Protein AF-S7STM6-F1 (afdb_monomer)

Structure (mmCIF, N/CA/C/O backbone):
data_AF-S7STM6-F1
#
_entry.id   AF-S7STM6-F1
#
loop_
_atom_site.group_PDB
_atom_site.id
_atom_site.type_symbol
_atom_site.label_atom_id
_atom_site.label_alt_id
_atom_site.label_comp_id
_atom_site.label_asym_id
_atom_site.label_entity_id
_atom_site.label_seq_id
_atom_site.pdbx_PDB_ins_code
_atom_site.Cartn_x
_atom_site.Cartn_y
_atom_site.Cartn_z
_atom_site.occupancy
_atom_site.B_iso_or_equiv
_atom_site.auth_seq_id
_atom_site.auth_comp_id
_atom_site.auth_asym_id
_atom_site.auth_atom_id
_atom_site.pdbx_PDB_model_num
ATOM 1 N N . MET A 1 1 ? 16.696 -4.268 -26.667 1.00 38.09 1 MET A N 1
ATOM 2 C CA . MET A 1 1 ? 16.732 -5.331 -25.644 1.00 38.09 1 MET A CA 1
ATOM 3 C C . MET A 1 1 ? 15.575 -5.103 -24.685 1.00 38.09 1 MET A C 1
ATOM 5 O O . MET A 1 1 ? 15.611 -4.169 -23.889 1.00 38.09 1 MET A O 1
ATOM 9 N N . SER A 1 2 ? 14.486 -5.842 -24.901 1.00 37.12 2 SER A N 1
ATOM 10 C CA . SER A 1 2 ? 13.306 -5.841 -24.039 1.00 37.12 2 SER A CA 1
ATOM 11 C C . SER A 1 2 ? 13.604 -6.778 -22.879 1.00 37.12 2 SER A C 1
ATOM 13 O O . SER A 1 2 ? 13.981 -7.920 -23.116 1.00 37.12 2 SER A O 1
ATOM 15 N N . TYR A 1 3 ? 13.439 -6.312 -21.646 1.00 46.94 3 TYR A N 1
ATOM 16 C CA . TYR A 1 3 ? 13.569 -7.145 -20.449 1.00 46.94 3 TYR A CA 1
ATOM 17 C C . TYR A 1 3 ? 12.530 -8.292 -20.406 1.00 46.94 3 TYR A C 1
ATOM 19 O O . TYR A 1 3 ? 12.574 -9.128 -19.518 1.00 46.94 3 TYR A O 1
ATOM 27 N N . ALA A 1 4 ? 11.624 -8.376 -21.382 1.00 48.84 4 ALA A N 1
ATOM 28 C CA . ALA A 1 4 ? 10.450 -9.235 -21.359 1.00 48.84 4 ALA A CA 1
ATOM 29 C C . ALA A 1 4 ? 10.663 -10.740 -21.624 1.00 48.84 4 ALA A C 1
ATOM 31 O O . ALA A 1 4 ? 9.677 -11.459 -21.518 1.00 48.84 4 ALA A O 1
ATOM 32 N N . SER A 1 5 ? 11.849 -11.246 -21.997 1.00 55.19 5 SER A N 1
ATOM 33 C CA . SER A 1 5 ? 11.890 -12.608 -22.569 1.00 55.19 5 SER A CA 1
ATOM 34 C C . SER A 1 5 ? 12.255 -13.769 -21.649 1.00 55.19 5 SER A C 1
ATOM 36 O O . SER A 1 5 ? 11.855 -14.856 -22.014 1.00 55.19 5 SER A O 1
ATOM 38 N N . ASP A 1 6 ? 12.917 -13.608 -20.494 1.00 45.12 6 ASP A N 1
ATOM 39 C CA . ASP A 1 6 ? 13.138 -14.776 -19.599 1.00 45.12 6 ASP A CA 1
ATOM 40 C C . ASP A 1 6 ? 13.396 -14.435 -18.116 1.00 45.12 6 ASP A C 1
ATOM 42 O O . ASP A 1 6 ? 12.937 -15.158 -17.240 1.00 45.12 6 ASP A O 1
ATOM 46 N N . GLY A 1 7 ? 14.073 -13.320 -17.798 1.00 46.56 7 GLY A N 1
ATOM 47 C CA . GLY A 1 7 ? 14.392 -12.949 -16.403 1.00 46.56 7 GLY A CA 1
ATOM 48 C C . GLY A 1 7 ? 13.439 -11.942 -15.740 1.00 46.56 7 GLY A C 1
ATOM 49 O O . GLY A 1 7 ? 13.243 -11.983 -14.530 1.00 46.56 7 GLY A O 1
ATOM 50 N N . ALA A 1 8 ? 12.816 -11.032 -16.503 1.00 52.34 8 ALA A N 1
ATOM 51 C CA . ALA A 1 8 ? 11.931 -10.013 -15.922 1.00 52.34 8 ALA A CA 1
ATOM 52 C C . ALA A 1 8 ? 10.462 -10.443 -15.817 1.00 52.34 8 ALA A C 1
ATOM 54 O O . ALA A 1 8 ? 9.683 -9.755 -15.162 1.00 52.34 8 ALA A O 1
ATOM 55 N N . SER A 1 9 ? 10.075 -11.566 -16.430 1.00 56.53 9 SER A N 1
ATOM 56 C CA . SER A 1 9 ? 8.733 -12.137 -16.259 1.00 56.53 9 SER A CA 1
ATOM 57 C C . SER A 1 9 ? 8.536 -12.672 -14.838 1.00 56.53 9 SER A C 1
ATOM 59 O O . SER A 1 9 ? 7.475 -12.462 -14.258 1.00 56.53 9 SER A O 1
ATOM 61 N N . GLN A 1 10 ? 9.569 -13.279 -14.240 1.00 61.66 10 GLN A N 1
ATOM 62 C CA . GLN A 1 10 ? 9.529 -13.757 -12.854 1.00 61.66 10 GLN A CA 1
ATOM 63 C C . GLN A 1 10 ? 9.455 -12.592 -11.862 1.00 61.66 10 G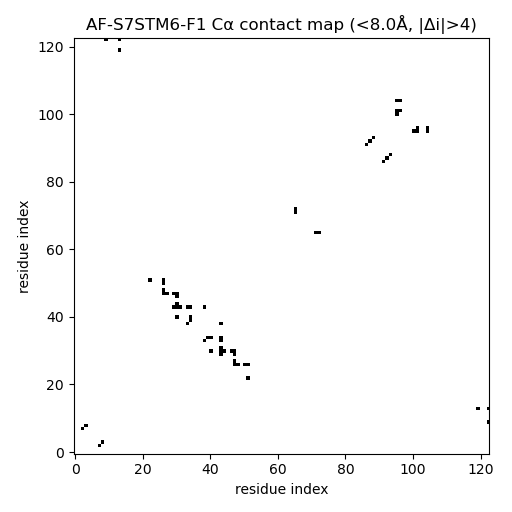LN A C 1
ATOM 65 O O . GLN A 1 10 ? 8.525 -12.537 -11.064 1.00 61.66 10 GLN A O 1
ATOM 70 N N . ILE A 1 11 ? 10.347 -11.601 -11.992 1.00 68.31 11 ILE A N 1
ATOM 71 C CA . ILE A 1 11 ? 10.350 -10.406 -11.129 1.00 68.31 11 ILE A CA 1
ATOM 72 C C . ILE A 1 11 ? 9.045 -9.609 -11.288 1.00 68.31 11 ILE A C 1
ATOM 74 O O . ILE A 1 11 ? 8.466 -9.165 -10.302 1.00 68.31 11 ILE A O 1
ATOM 78 N N . GLY A 1 12 ? 8.544 -9.449 -12.517 1.00 72.06 12 GLY A N 1
ATOM 79 C CA . GLY A 1 12 ? 7.289 -8.745 -12.782 1.00 72.06 12 GLY A CA 1
ATOM 80 C C . GLY A 1 12 ? 6.071 -9.446 -12.178 1.00 72.06 12 GLY A C 1
ATOM 81 O O . GLY A 1 12 ? 5.237 -8.787 -11.562 1.00 72.06 12 GLY A O 1
ATOM 82 N N . ASN A 1 13 ? 5.989 -10.774 -12.300 1.00 76.50 13 ASN A N 1
ATOM 83 C CA . ASN A 1 13 ? 4.907 -11.560 -11.705 1.00 76.50 13 ASN A CA 1
ATOM 84 C C . ASN A 1 13 ? 4.967 -11.546 -10.173 1.00 76.50 13 ASN A C 1
ATOM 86 O O . ASN A 1 13 ? 3.927 -11.404 -9.534 1.00 76.50 13 ASN A O 1
ATOM 90 N N . LEU A 1 14 ? 6.166 -11.646 -9.592 1.00 76.94 14 LEU A N 1
ATOM 91 C CA . LEU A 1 14 ? 6.393 -11.558 -8.149 1.00 76.94 14 LEU A CA 1
ATOM 92 C C . LEU A 1 14 ? 5.941 -10.195 -7.619 1.00 76.94 14 LEU A C 1
ATOM 94 O O . LEU A 1 14 ? 5.142 -10.139 -6.691 1.00 76.94 14 LEU A O 1
ATOM 98 N N . ILE A 1 15 ? 6.370 -9.100 -8.256 1.00 76.31 15 ILE A N 1
ATOM 99 C CA . ILE A 1 15 ? 5.971 -7.739 -7.873 1.00 76.31 15 ILE A CA 1
ATOM 100 C C . ILE A 1 15 ? 4.458 -7.547 -8.028 1.00 76.31 15 ILE A C 1
ATOM 102 O O . ILE A 1 15 ? 3.822 -6.989 -7.139 1.00 76.31 15 ILE A O 1
ATOM 106 N N . ALA A 1 16 ? 3.855 -8.024 -9.119 1.00 80.06 16 ALA A N 1
ATOM 107 C CA . ALA A 1 16 ? 2.411 -7.921 -9.321 1.00 80.06 16 ALA A CA 1
ATOM 108 C C . ALA A 1 16 ? 1.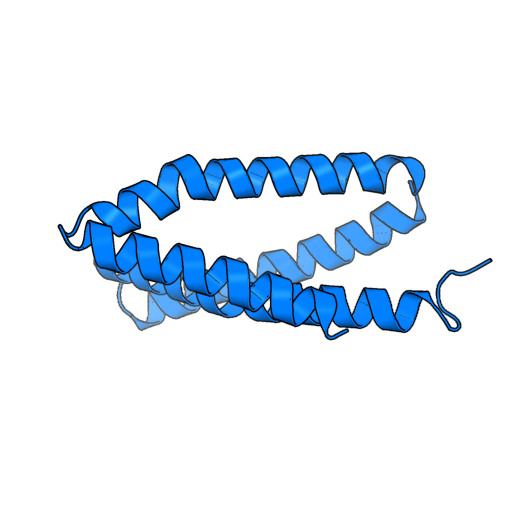620 -8.695 -8.253 1.00 80.06 16 ALA A C 1
ATOM 110 O O . ALA A 1 16 ? 0.614 -8.193 -7.751 1.00 80.06 16 ALA A O 1
ATOM 111 N N . LEU A 1 17 ? 2.083 -9.892 -7.878 1.00 81.06 17 LEU A N 1
ATOM 112 C CA . LEU A 1 17 ? 1.469 -10.705 -6.830 1.00 81.06 17 LEU A CA 1
ATOM 113 C C . LEU A 1 17 ? 1.646 -10.054 -5.454 1.00 81.06 17 LEU A C 1
ATOM 115 O O . LEU A 1 17 ? 0.676 -9.949 -4.711 1.00 81.06 17 LEU A O 1
ATOM 119 N N . ALA A 1 18 ? 2.846 -9.557 -5.149 1.00 79.88 18 ALA A N 1
ATOM 120 C CA . ALA A 1 18 ? 3.155 -8.816 -3.931 1.00 79.88 18 ALA A CA 1
ATOM 121 C C . ALA A 1 18 ? 2.248 -7.587 -3.759 1.00 79.88 18 ALA A C 1
ATOM 123 O O . ALA A 1 18 ? 1.624 -7.437 -2.710 1.00 79.88 18 ALA A O 1
ATOM 124 N N . ILE A 1 19 ? 2.116 -6.759 -4.804 1.00 80.81 19 ILE A N 1
ATOM 125 C CA . ILE A 1 19 ? 1.229 -5.585 -4.812 1.00 80.81 19 ILE A CA 1
ATOM 126 C C . ILE A 1 19 ? -0.235 -6.023 -4.655 1.00 80.81 19 ILE A C 1
ATOM 128 O O . ILE A 1 19 ? -0.954 -5.513 -3.803 1.00 80.81 19 ILE A O 1
ATOM 132 N N . GLY A 1 20 ? -0.685 -7.027 -5.411 1.00 81.75 20 GLY A N 1
ATOM 133 C CA . GLY A 1 20 ? -2.054 -7.535 -5.285 1.00 81.75 20 GLY A CA 1
ATOM 134 C C . GLY A 1 20 ? -2.379 -8.044 -3.875 1.00 81.75 20 GLY A C 1
ATOM 135 O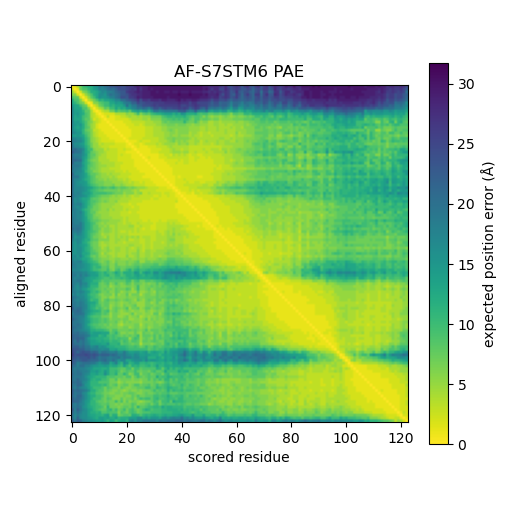 O . GLY A 1 20 ? -3.481 -7.822 -3.372 1.00 81.75 20 GLY A O 1
ATOM 136 N N . LEU A 1 21 ? -1.412 -8.689 -3.217 1.00 82.00 21 LEU A N 1
ATOM 137 C CA . LEU A 1 21 ? -1.568 -9.219 -1.868 1.00 82.00 21 LEU A CA 1
ATOM 138 C C . LEU A 1 21 ? -1.685 -8.113 -0.809 1.00 82.00 21 LEU A C 1
ATOM 140 O O . LEU A 1 21 ? -2.457 -8.293 0.125 1.00 82.00 21 LEU A O 1
ATOM 144 N N . GLN A 1 22 ? -0.963 -6.991 -0.937 1.00 82.69 22 GLN A N 1
ATOM 145 C CA . GLN A 1 22 ? -1.066 -5.856 0.002 1.00 82.69 22 GLN A CA 1
ATOM 146 C C . GLN A 1 22 ? -2.315 -4.987 -0.233 1.00 82.69 22 GLN A C 1
ATOM 148 O O . GLN A 1 22 ? -2.884 -4.472 0.731 1.00 82.69 22 GLN A O 1
ATOM 153 N N . ASN A 1 23 ? -2.798 -4.888 -1.478 1.00 84.62 23 ASN A N 1
ATOM 154 C CA . ASN A 1 23 ? -3.938 -4.027 -1.810 1.00 84.62 23 ASN A CA 1
ATOM 155 C C . ASN A 1 23 ? -5.253 -4.566 -1.222 1.00 84.62 23 ASN A C 1
ATOM 157 O O . ASN A 1 23 ? -6.170 -3.800 -0.930 1.00 84.62 23 ASN A O 1
ATOM 161 N N . ALA A 1 24 ? -5.364 -5.884 -1.011 1.00 82.56 24 ALA A N 1
ATOM 162 C CA . ALA A 1 24 ? -6.529 -6.479 -0.356 1.00 82.56 24 ALA A CA 1
ATOM 163 C C . ALA A 1 24 ? -6.666 -6.045 1.128 1.00 82.56 24 ALA A C 1
ATOM 165 O O . ALA A 1 24 ? -7.732 -5.539 1.495 1.00 82.56 24 ALA A O 1
ATOM 166 N N . PRO A 1 25 ? -5.627 -6.174 1.980 1.00 80.19 25 PRO A N 1
ATOM 167 C CA . PRO A 1 25 ? -5.572 -5.565 3.308 1.00 80.19 25 PRO A CA 1
ATOM 168 C C . PRO A 1 25 ? -5.820 -4.054 3.312 1.00 80.19 25 PRO A C 1
ATOM 170 O O . PRO A 1 25 ? -6.598 -3.585 4.139 1.00 80.19 25 PRO A O 1
ATOM 173 N N . GLU A 1 26 ? -5.216 -3.291 2.396 1.00 83.31 26 GLU A N 1
ATOM 174 C CA . GLU A 1 26 ? -5.419 -1.835 2.316 1.00 83.31 26 GLU A CA 1
ATOM 175 C C . GLU A 1 26 ? -6.867 -1.466 1.999 1.00 83.31 26 GLU A C 1
ATOM 177 O O . GLU A 1 26 ? -7.474 -0.669 2.714 1.00 83.31 26 GLU A O 1
ATOM 182 N N . GLY A 1 27 ? -7.465 -2.091 0.982 1.00 86.62 27 GLY A N 1
ATOM 183 C CA . GLY A 1 27 ? -8.867 -1.867 0.635 1.00 86.62 27 GLY A CA 1
ATOM 184 C C . GLY A 1 27 ? -9.811 -2.225 1.786 1.00 86.62 27 GLY A C 1
ATOM 185 O O . GLY A 1 27 ? -10.788 -1.515 2.041 1.00 86.62 27 GLY A O 1
ATOM 186 N N . PHE A 1 28 ? -9.497 -3.287 2.532 1.00 86.00 28 PHE A N 1
ATOM 187 C CA . PHE A 1 28 ? -10.242 -3.653 3.732 1.00 86.00 28 PHE A CA 1
ATOM 188 C C . PHE A 1 28 ? -10.097 -2.609 4.847 1.00 86.00 28 PHE A C 1
ATOM 190 O O . PHE A 1 28 ? -11.111 -2.203 5.412 1.00 86.00 28 PHE A O 1
ATOM 197 N N . LEU A 1 29 ? -8.880 -2.129 5.126 1.00 83.56 29 LEU A N 1
ATOM 198 C CA . LEU A 1 29 ? -8.616 -1.088 6.127 1.00 83.56 29 LEU A CA 1
ATOM 199 C C . LEU A 1 29 ? -9.337 0.221 5.794 1.00 83.56 29 LEU A C 1
ATOM 201 O O . LEU A 1 29 ? -9.982 0.798 6.668 1.00 83.56 29 LEU A O 1
ATOM 205 N N . VAL A 1 30 ? -9.313 0.649 4.528 1.00 86.69 30 VAL A N 1
ATOM 206 C CA . VAL A 1 30 ? -10.052 1.833 4.061 1.00 86.69 30 VAL A CA 1
ATOM 207 C C . VAL A 1 30 ? -11.555 1.652 4.282 1.00 86.69 30 VAL A C 1
ATOM 209 O O . VAL A 1 30 ? -12.219 2.549 4.804 1.00 86.69 30 VAL A O 1
ATOM 212 N N . ALA A 1 31 ? -12.114 0.488 3.937 1.00 88.19 31 ALA A N 1
ATOM 213 C CA . ALA A 1 31 ? -13.529 0.211 4.172 1.00 88.19 31 ALA A CA 1
ATOM 214 C C . ALA A 1 31 ? -13.880 0.229 5.672 1.00 88.19 31 ALA A C 1
ATOM 216 O O . ALA A 1 31 ? -14.904 0.801 6.051 1.00 88.19 31 ALA A O 1
ATOM 217 N N . LEU A 1 32 ? -13.034 -0.358 6.523 1.00 85.00 32 LEU A N 1
ATOM 218 C CA . LEU A 1 32 ? -13.210 -0.403 7.978 1.00 85.00 32 LEU A CA 1
ATOM 219 C C . LEU A 1 32 ? -13.163 0.998 8.595 1.00 85.00 32 LEU A C 1
ATOM 221 O O . LEU A 1 32 ? -14.058 1.359 9.358 1.00 85.00 32 LEU A O 1
ATOM 225 N N . PHE A 1 33 ? -12.190 1.813 8.188 1.00 83.62 33 PHE A N 1
ATOM 226 C CA . PHE A 1 33 ? -12.066 3.210 8.595 1.00 83.62 33 PHE A CA 1
ATOM 227 C C . PHE A 1 33 ? -13.328 4.012 8.251 1.00 83.62 33 PHE A C 1
ATOM 229 O O . PHE A 1 33 ? -13.898 4.691 9.104 1.00 83.62 33 PHE A O 1
ATOM 236 N N . LEU A 1 34 ? -13.835 3.889 7.020 1.00 87.44 34 LEU A N 1
ATOM 237 C CA . LEU A 1 34 ? -15.053 4.588 6.601 1.00 87.44 34 LEU A CA 1
ATOM 238 C C . LEU A 1 34 ? -16.281 4.135 7.408 1.00 87.44 34 LEU A C 1
ATOM 240 O O . LEU A 1 34 ? -17.124 4.961 7.759 1.00 87.44 34 LEU A O 1
ATOM 244 N N . VAL A 1 35 ? -16.381 2.844 7.735 1.00 89.56 35 VAL A N 1
ATOM 245 C CA . VAL A 1 35 ? -17.453 2.322 8.598 1.00 89.56 35 VAL A CA 1
ATOM 246 C C . VAL A 1 35 ? -17.337 2.862 10.027 1.00 89.56 35 VAL A C 1
ATOM 248 O O . VAL A 1 35 ? -18.360 3.239 10.600 1.00 89.56 35 VAL A O 1
ATOM 251 N N . ASN A 1 36 ? -16.125 2.970 10.581 1.00 83.62 36 ASN A N 1
ATOM 252 C CA . ASN A 1 36 ? -15.882 3.578 11.897 1.00 83.62 36 ASN A CA 1
ATOM 253 C C . ASN A 1 36 ? -16.272 5.064 11.926 1.00 83.62 36 ASN A C 1
ATOM 255 O O . ASN A 1 36 ? -16.829 5.539 12.913 1.00 83.62 36 ASN A O 1
ATOM 259 N N . GLN A 1 37 ? -16.128 5.765 10.799 1.00 86.12 37 GLN A N 1
ATOM 260 C CA . GLN A 1 37 ? -16.619 7.134 10.592 1.00 86.12 37 GLN A CA 1
ATOM 261 C C . GLN A 1 37 ? -18.144 7.220 10.346 1.00 86.12 37 GLN A C 1
ATOM 263 O O . GLN A 1 37 ? -18.648 8.231 9.857 1.00 86.12 37 GLN A O 1
ATOM 268 N N . GLN A 1 38 ? -18.894 6.161 10.669 1.00 90.62 38 GLN A N 1
ATOM 269 C CA . GLN A 1 38 ? -20.348 6.034 10.504 1.00 90.62 38 GLN A CA 1
ATOM 270 C C . GLN A 1 38 ? -20.861 6.133 9.059 1.00 90.62 38 GLN A C 1
ATOM 272 O O . GLN A 1 38 ? -22.035 6.429 8.814 1.00 90.62 38 GLN A O 1
ATOM 277 N N . ILE A 1 39 ? -20.018 5.829 8.069 1.00 92.12 39 ILE A N 1
ATOM 278 C CA . ILE A 1 39 ? -20.466 5.685 6.683 1.00 92.12 39 ILE A CA 1
ATOM 279 C C . ILE A 1 39 ? -21.129 4.313 6.509 1.00 92.12 39 ILE A C 1
ATOM 281 O O . ILE A 1 39 ? -20.636 3.285 6.969 1.00 92.12 39 ILE A O 1
ATOM 285 N N . GLY A 1 40 ? -22.268 4.278 5.810 1.00 93.00 40 GLY A N 1
ATOM 286 C CA . GLY A 1 40 ? -22.982 3.030 5.536 1.00 93.00 40 GLY A CA 1
ATOM 287 C C . GLY A 1 40 ? -22.105 2.000 4.813 1.00 93.00 40 GLY A C 1
ATOM 288 O O . GLY A 1 40 ? -21.424 2.331 3.844 1.00 93.00 40 GLY A O 1
ATOM 289 N N . ARG A 1 41 ? -22.172 0.734 5.246 1.00 91.06 41 ARG A N 1
ATOM 290 C CA . ARG A 1 41 ? -21.314 -0.382 4.787 1.00 91.06 41 ARG A CA 1
ATOM 291 C C . ARG A 1 41 ? -21.193 -0.501 3.264 1.00 91.06 41 ARG A C 1
ATOM 293 O O . ARG A 1 41 ? -20.097 -0.673 2.746 1.00 91.06 41 ARG A O 1
ATOM 300 N N . PHE A 1 42 ? -22.307 -0.367 2.542 1.00 93.81 42 PHE A N 1
ATOM 301 C CA . PHE A 1 42 ? -22.303 -0.428 1.078 1.00 93.81 42 PHE A CA 1
ATOM 302 C C . PHE A 1 42 ? -21.553 0.755 0.450 1.00 93.81 42 PHE A C 1
ATOM 304 O O . PHE A 1 42 ? -20.781 0.580 -0.486 1.00 93.81 42 PHE A O 1
ATOM 311 N N . LYS A 1 43 ? -21.723 1.961 1.002 1.00 92.56 43 LYS A N 1
ATOM 312 C CA . LYS A 1 43 ? -21.018 3.159 0.537 1.00 92.56 43 LYS A CA 1
ATOM 313 C C . LYS A 1 43 ? -19.522 3.080 0.853 1.00 92.56 43 LYS A C 1
ATOM 315 O O . LYS A 1 43 ? -18.722 3.424 -0.006 1.00 92.56 43 LYS A O 1
ATOM 320 N N . ALA A 1 44 ? -19.151 2.577 2.031 1.00 92.50 44 ALA A N 1
ATOM 321 C CA . ALA A 1 44 ? -17.758 2.323 2.394 1.00 92.50 44 ALA A CA 1
ATOM 322 C C . ALA A 1 44 ? -17.090 1.320 1.436 1.00 92.50 44 ALA A C 1
ATOM 324 O O . ALA A 1 44 ? -16.006 1.593 0.931 1.00 92.5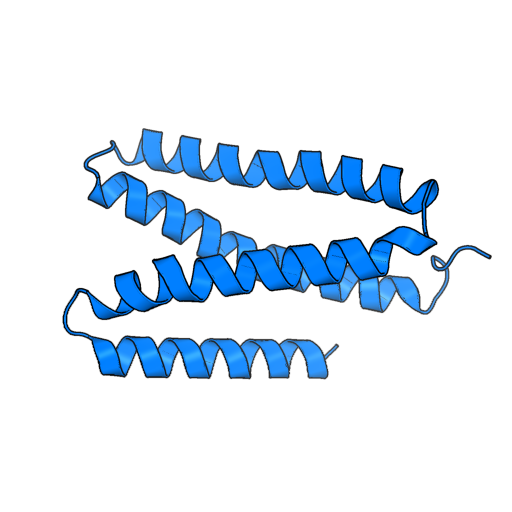0 44 ALA A O 1
ATOM 325 N N . PHE A 1 45 ? -17.773 0.218 1.104 1.00 91.81 45 PHE A N 1
ATOM 326 C CA . PHE A 1 45 ? -17.295 -0.763 0.125 1.00 91.81 45 PHE A CA 1
ATOM 327 C C . PHE A 1 45 ? -17.090 -0.156 -1.271 1.00 91.81 45 PHE A C 1
ATOM 329 O O . PHE A 1 45 ? -16.049 -0.364 -1.891 1.00 91.81 45 PHE A O 1
ATOM 336 N N . VAL A 1 46 ? -18.057 0.627 -1.762 1.00 94.38 46 VAL A N 1
ATOM 337 C CA . VAL A 1 46 ? -17.945 1.291 -3.070 1.00 94.38 46 VAL A CA 1
ATOM 338 C C . VAL A 1 46 ? -16.777 2.276 -3.084 1.00 94.38 46 VAL A C 1
ATOM 340 O O . VAL A 1 46 ? -16.008 2.278 -4.039 1.00 94.38 46 VAL A O 1
ATOM 343 N N . ILE A 1 47 ? -16.608 3.079 -2.030 1.00 91.69 47 ILE A N 1
ATOM 344 C CA . ILE A 1 47 ? -15.490 4.026 -1.934 1.00 91.69 47 ILE A CA 1
ATOM 345 C C . ILE A 1 47 ? -14.151 3.278 -1.909 1.00 91.69 47 ILE A C 1
ATOM 347 O O . ILE A 1 47 ? -13.275 3.620 -2.694 1.00 91.69 47 ILE A O 1
ATOM 351 N N . ALA A 1 48 ? -14.013 2.230 -1.093 1.00 90.44 48 ALA A N 1
ATOM 352 C CA . ALA A 1 48 ? -12.794 1.420 -1.034 1.00 90.44 48 ALA A CA 1
ATOM 353 C C . ALA A 1 48 ? -12.475 0.715 -2.369 1.00 90.44 48 ALA A C 1
ATOM 355 O O . ALA A 1 48 ? -11.321 0.562 -2.760 1.00 90.44 48 ALA A O 1
ATOM 356 N N . THR A 1 49 ? -13.503 0.319 -3.121 1.00 90.19 49 THR A N 1
ATOM 357 C CA . THR A 1 49 ? -13.320 -0.255 -4.462 1.00 90.19 49 THR A CA 1
ATOM 358 C C . THR A 1 49 ? -12.875 0.814 -5.463 1.00 90.19 49 THR A C 1
ATOM 360 O O . THR A 1 49 ? -12.002 0.569 -6.293 1.00 90.19 49 THR A O 1
ATOM 363 N N . LEU A 1 50 ? -13.446 2.021 -5.380 1.00 91.62 50 LEU A N 1
ATOM 364 C CA . LEU A 1 50 ? -13.057 3.149 -6.225 1.00 91.62 50 LEU A CA 1
ATOM 365 C C . LEU A 1 50 ? -11.620 3.599 -5.953 1.00 91.62 50 LEU A C 1
ATOM 367 O O . LEU A 1 50 ? -10.923 3.939 -6.905 1.00 91.62 50 LEU A O 1
ATOM 371 N N . THR A 1 51 ? -11.149 3.564 -4.703 1.00 88.62 51 THR A N 1
ATOM 372 C CA . THR A 1 51 ? -9.742 3.857 -4.392 1.00 88.62 51 THR A CA 1
ATOM 373 C C . THR A 1 51 ? -8.808 2.825 -5.020 1.00 88.62 51 THR A C 1
ATOM 375 O O . THR A 1 51 ? -7.837 3.219 -5.657 1.00 88.62 51 THR A O 1
ATOM 378 N N . GLY A 1 52 ? -9.143 1.530 -4.966 1.00 86.38 52 GLY A N 1
ATOM 379 C CA . GLY A 1 52 ? -8.367 0.493 -5.663 1.00 86.38 52 GLY A CA 1
ATOM 380 C C . GLY A 1 52 ? -8.380 0.650 -7.192 1.00 86.38 52 GLY A C 1
ATOM 381 O O . GLY A 1 52 ? -7.378 0.420 -7.864 1.00 86.38 52 GLY A O 1
ATOM 382 N N . ALA A 1 53 ? -9.487 1.122 -7.775 1.00 89.56 53 ALA A N 1
ATOM 383 C CA . ALA A 1 53 ? -9.551 1.394 -9.212 1.00 89.56 53 ALA A CA 1
ATOM 384 C C . ALA A 1 53 ? -8.583 2.511 -9.652 1.00 89.56 53 ALA A C 1
ATOM 386 O O . ALA A 1 53 ? -8.065 2.464 -10.770 1.00 89.56 53 ALA A O 1
ATOM 387 N N . VAL A 1 54 ? -8.300 3.490 -8.781 1.00 90.44 54 VAL A N 1
ATOM 388 C CA . VAL A 1 54 ? -7.307 4.543 -9.057 1.00 90.44 54 VAL A CA 1
ATOM 389 C C . VAL A 1 54 ? -5.913 3.942 -9.244 1.00 90.44 54 VAL A C 1
ATOM 391 O O . VAL A 1 54 ? -5.201 4.376 -10.146 1.00 90.44 54 VAL A O 1
ATOM 394 N N . GLU A 1 55 ? -5.546 2.914 -8.478 1.00 87.19 55 GLU A N 1
ATOM 395 C CA . GLU A 1 55 ? -4.243 2.243 -8.593 1.00 87.19 55 GLU A CA 1
ATOM 396 C C . GLU A 1 55 ? -4.045 1.563 -9.947 1.00 87.19 55 GLU A C 1
ATOM 398 O O . GLU A 1 55 ? -2.954 1.591 -10.512 1.00 87.19 55 GLU A O 1
ATOM 403 N N . ILE A 1 56 ? -5.108 0.987 -10.514 1.00 85.31 56 ILE A N 1
ATOM 404 C CA . ILE A 1 56 ? -5.058 0.385 -11.852 1.00 85.31 56 ILE A CA 1
ATOM 405 C C . ILE A 1 56 ? -4.753 1.468 -12.893 1.00 85.31 56 ILE A C 1
ATOM 407 O O . ILE A 1 56 ? -3.891 1.290 -13.756 1.00 85.31 56 ILE A O 1
ATOM 411 N N . VAL A 1 57 ? -5.429 2.615 -12.798 1.00 90.31 57 VAL A N 1
ATOM 412 C CA . VAL A 1 57 ? -5.234 3.735 -13.727 1.00 90.31 57 VAL A CA 1
ATOM 413 C C . VAL A 1 57 ? -3.826 4.317 -13.595 1.00 90.31 57 VAL A C 1
ATOM 415 O O . VAL A 1 57 ? -3.153 4.541 -14.603 1.00 90.31 57 VAL A O 1
ATOM 418 N N . THR A 1 58 ? -3.347 4.539 -12.370 1.00 88.06 58 THR A N 1
ATOM 419 C CA . THR A 1 58 ? -2.003 5.079 -12.131 1.00 88.06 58 THR A CA 1
ATOM 420 C C . THR A 1 58 ? -0.909 4.082 -12.505 1.00 88.06 58 THR A C 1
ATOM 422 O O . THR A 1 58 ? 0.110 4.502 -13.047 1.00 88.06 58 THR A O 1
ATOM 425 N N . SER A 1 59 ? -1.126 2.778 -12.321 1.00 84.88 59 SER A N 1
ATOM 426 C CA . SER A 1 59 ? -0.210 1.719 -12.765 1.00 84.88 59 SER A CA 1
ATOM 427 C C . SER A 1 59 ? -0.058 1.694 -14.288 1.00 84.88 59 SER A C 1
ATOM 429 O O . SER A 1 59 ? 1.063 1.663 -14.798 1.00 84.88 59 SER A O 1
ATOM 431 N N . LEU A 1 60 ? -1.159 1.821 -15.039 1.00 87.62 60 LEU A N 1
ATOM 432 C CA . LEU A 1 60 ? -1.116 1.921 -16.504 1.00 87.62 60 LEU A CA 1
ATOM 433 C C . LEU A 1 60 ? -0.367 3.176 -16.978 1.00 87.62 60 LEU A C 1
ATOM 435 O O . LEU A 1 60 ? 0.439 3.110 -17.910 1.00 87.62 60 LEU A O 1
ATOM 439 N N . LEU A 1 61 ? -0.592 4.315 -16.316 1.00 88.06 61 LEU A N 1
ATOM 440 C CA . LEU A 1 61 ? 0.160 5.542 -16.586 1.00 88.06 61 LEU A CA 1
ATOM 441 C C . LEU A 1 61 ? 1.647 5.380 -16.254 1.00 88.06 61 LEU A C 1
ATOM 443 O O . LEU A 1 61 ? 2.496 5.788 -17.046 1.00 88.06 61 LEU A O 1
ATOM 447 N N . GLY A 1 62 ? 1.968 4.750 -15.122 1.00 85.88 62 GLY A N 1
ATOM 448 C CA . GLY A 1 62 ? 3.331 4.440 -14.702 1.00 85.88 62 GLY A CA 1
ATOM 449 C C . GLY A 1 62 ? 4.047 3.541 -15.706 1.00 85.88 62 GLY A C 1
ATOM 450 O O . GLY A 1 62 ? 5.166 3.852 -16.110 1.00 85.88 62 GLY A O 1
ATOM 451 N N . PHE A 1 63 ? 3.376 2.495 -16.199 1.00 83.62 63 PHE A N 1
ATOM 452 C CA . PHE A 1 63 ? 3.882 1.632 -17.266 1.00 83.62 63 PHE A CA 1
ATOM 453 C C . PHE A 1 63 ? 4.251 2.447 -18.513 1.00 83.62 63 PHE A C 1
ATOM 455 O O . PHE A 1 63 ? 5.375 2.345 -19.013 1.00 83.62 63 PHE A O 1
ATOM 462 N N . TYR A 1 64 ? 3.366 3.333 -18.974 1.00 85.31 64 TYR A N 1
ATOM 463 C CA . TYR A 1 64 ? 3.669 4.192 -20.119 1.00 85.31 64 TYR A CA 1
ATOM 464 C C . TYR A 1 64 ? 4.840 5.150 -19.840 1.00 85.31 64 TYR A C 1
ATOM 466 O O . TYR A 1 64 ? 5.751 5.269 -20.662 1.00 85.31 64 TYR A O 1
ATOM 474 N N . LEU A 1 65 ? 4.890 5.773 -18.659 1.00 84.31 65 LEU A N 1
ATOM 475 C CA . LEU A 1 65 ? 5.982 6.668 -18.258 1.00 84.31 65 LEU A CA 1
ATOM 476 C C . LEU A 1 65 ? 7.337 5.957 -18.202 1.00 84.31 65 LEU A C 1
ATOM 478 O O . LEU A 1 6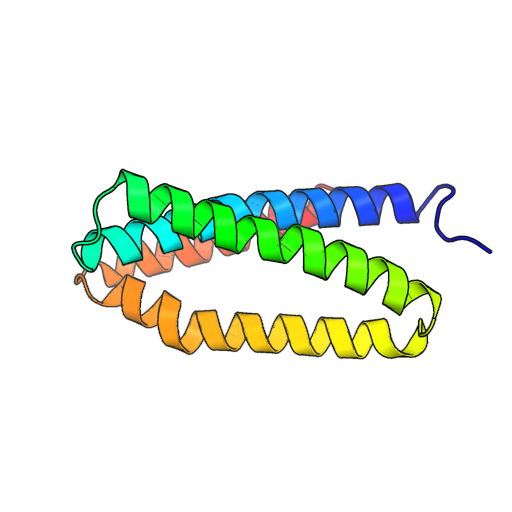5 ? 8.344 6.518 -18.637 1.00 84.31 65 LEU A O 1
ATOM 482 N N . THR A 1 66 ? 7.372 4.711 -17.722 1.00 81.69 66 THR A N 1
ATOM 483 C CA . THR A 1 66 ? 8.609 3.915 -17.666 1.00 81.69 66 THR A CA 1
ATOM 484 C C . THR A 1 66 ? 9.181 3.631 -19.055 1.00 81.69 66 THR A C 1
ATOM 486 O O . THR A 1 66 ? 10.400 3.520 -19.209 1.00 81.69 66 THR A O 1
ATOM 489 N N . SER A 1 67 ? 8.328 3.579 -20.086 1.00 80.12 67 SER A N 1
ATOM 490 C CA . SER A 1 67 ? 8.767 3.405 -21.473 1.00 80.12 67 SER A CA 1
ATOM 491 C C . SER A 1 67 ? 9.497 4.639 -22.019 1.00 80.12 67 SER A C 1
ATOM 493 O O . SER A 1 67 ? 10.446 4.488 -22.791 1.00 80.12 67 SER A O 1
ATOM 495 N N . LEU A 1 68 ? 9.110 5.836 -21.560 1.00 81.50 68 LEU A N 1
ATOM 496 C CA . LEU A 1 68 ? 9.674 7.121 -21.980 1.00 81.50 68 LEU A CA 1
ATOM 497 C C . LEU A 1 68 ? 10.904 7.522 -21.154 1.00 81.50 68 LEU A C 1
ATOM 499 O O . LEU A 1 68 ? 11.868 8.050 -21.703 1.00 81.50 68 LEU A O 1
ATOM 503 N N . PHE A 1 69 ? 10.901 7.244 -19.846 1.00 83.81 69 PHE A N 1
ATOM 504 C CA . PHE A 1 69 ? 11.915 7.733 -18.907 1.00 83.81 69 PHE A CA 1
ATOM 505 C C . PHE A 1 69 ? 12.454 6.630 -17.988 1.00 83.81 69 PHE A C 1
ATOM 507 O O . PHE A 1 69 ? 12.304 6.683 -16.767 1.00 83.81 69 PHE A O 1
ATOM 514 N N . ARG A 1 70 ? 13.158 5.641 -18.555 1.00 77.62 70 ARG A N 1
ATOM 515 C CA . ARG A 1 70 ? 13.742 4.528 -17.772 1.00 77.62 70 ARG A CA 1
ATOM 516 C C . ARG A 1 70 ? 14.660 4.985 -16.635 1.00 77.62 70 ARG A C 1
ATOM 518 O O . ARG A 1 70 ? 14.682 4.354 -15.586 1.00 77.62 70 ARG A O 1
ATOM 525 N N . GLY A 1 71 ? 15.387 6.088 -16.820 1.00 83.31 71 GLY A N 1
ATOM 526 C CA . GLY A 1 71 ? 16.289 6.633 -15.799 1.00 83.31 71 GLY A CA 1
ATOM 527 C C . GLY A 1 71 ? 15.582 7.196 -14.560 1.00 83.31 71 GLY A C 1
ATOM 528 O O . GLY A 1 71 ? 16.213 7.313 -13.516 1.00 83.31 71 GLY A O 1
ATOM 529 N N . LEU A 1 72 ? 14.285 7.515 -14.645 1.00 83.25 72 LEU A N 1
ATOM 530 C CA . LEU A 1 72 ? 13.516 8.064 -13.522 1.00 83.25 72 LEU A CA 1
ATOM 531 C C . LEU A 1 72 ? 12.854 6.989 -12.653 1.00 83.25 72 LEU A C 1
ATOM 533 O O . LEU A 1 72 ? 12.447 7.284 -11.531 1.00 83.25 72 LEU A O 1
ATOM 537 N N . VAL A 1 73 ? 12.781 5.746 -13.134 1.00 83.38 73 VAL A N 1
ATOM 538 C CA . VAL A 1 73 ? 12.110 4.641 -12.430 1.00 83.38 73 VAL A CA 1
ATOM 539 C C . VAL A 1 73 ? 12.665 4.417 -11.014 1.00 83.38 73 VAL A C 1
ATOM 541 O O . VAL A 1 73 ? 11.855 4.357 -10.091 1.00 83.38 73 VAL A O 1
ATOM 544 N N . PRO A 1 74 ? 13.994 4.375 -10.774 1.00 84.94 74 PRO A N 1
ATOM 545 C CA . PRO A 1 74 ? 14.527 4.161 -9.425 1.00 84.94 74 PRO A CA 1
ATOM 546 C C . PRO A 1 74 ? 14.147 5.278 -8.446 1.00 84.94 74 PRO A C 1
ATOM 548 O O . PRO A 1 74 ? 13.840 5.011 -7.288 1.00 84.94 74 PRO A O 1
ATOM 551 N N . TYR A 1 75 ? 14.118 6.528 -8.918 1.00 87.69 75 TYR A N 1
ATOM 552 C CA . TYR A 1 75 ? 13.718 7.678 -8.108 1.00 87.69 75 TYR A CA 1
ATOM 553 C C . TYR A 1 75 ? 12.223 7.642 -7.781 1.00 87.69 75 TYR A C 1
ATOM 555 O O . TYR A 1 75 ? 11.838 7.927 -6.651 1.00 87.69 75 TYR A O 1
ATOM 563 N N . GLY A 1 76 ? 11.389 7.241 -8.747 1.00 86.94 76 GLY A N 1
ATOM 564 C CA . GLY A 1 76 ? 9.956 7.037 -8.534 1.00 86.94 76 GLY A CA 1
ATOM 565 C C . GLY A 1 76 ? 9.667 5.931 -7.518 1.00 86.94 76 GLY A C 1
ATOM 566 O O . GLY A 1 76 ? 8.857 6.129 -6.617 1.00 86.94 76 GLY A O 1
ATOM 567 N N . LEU A 1 77 ? 10.378 4.801 -7.607 1.00 85.19 77 LEU A N 1
ATOM 568 C CA . LEU A 1 77 ? 10.266 3.704 -6.639 1.00 85.19 77 LEU A CA 1
ATOM 569 C C . LEU A 1 77 ? 10.721 4.128 -5.237 1.00 85.19 77 LEU A C 1
ATOM 571 O O . LEU A 1 77 ? 10.025 3.851 -4.264 1.00 85.19 77 LEU A O 1
ATOM 575 N N . ALA A 1 78 ? 11.844 4.845 -5.124 1.00 89.50 78 ALA A N 1
ATOM 576 C CA . ALA A 1 78 ? 12.320 5.369 -3.843 1.00 89.50 78 ALA A CA 1
ATOM 577 C C . ALA A 1 78 ? 11.320 6.360 -3.220 1.00 89.50 78 ALA A C 1
ATOM 579 O O . ALA A 1 78 ? 11.065 6.311 -2.017 1.00 89.50 78 ALA A O 1
ATOM 580 N N . PHE A 1 79 ? 10.717 7.227 -4.039 1.00 90.62 79 PHE A N 1
ATOM 581 C CA . PHE A 1 79 ? 9.676 8.151 -3.597 1.00 90.62 79 PHE A CA 1
ATOM 582 C C . PHE A 1 79 ? 8.419 7.414 -3.113 1.00 90.62 79 PHE A C 1
ATOM 584 O O . PHE A 1 79 ? 7.924 7.713 -2.029 1.00 90.62 79 PHE A O 1
ATOM 591 N N . ALA A 1 80 ? 7.936 6.423 -3.869 1.00 87.19 80 ALA A N 1
ATOM 592 C CA . ALA A 1 80 ? 6.773 5.620 -3.493 1.00 87.19 80 ALA A CA 1
ATOM 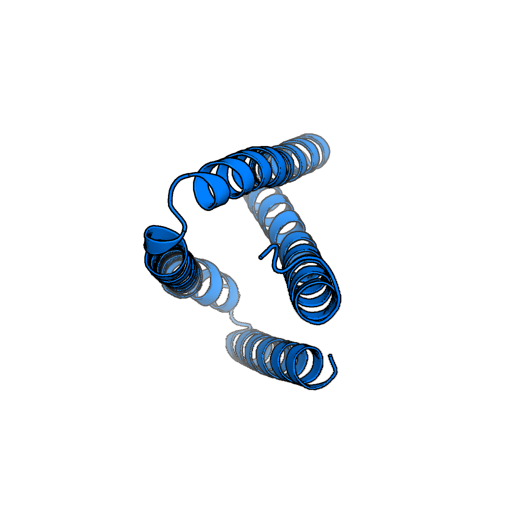593 C C . ALA A 1 80 ? 7.005 4.847 -2.183 1.00 87.19 80 ALA A C 1
ATOM 595 O O . ALA A 1 80 ? 6.162 4.883 -1.288 1.00 87.19 80 ALA A O 1
ATOM 596 N N . ALA A 1 81 ? 8.177 4.221 -2.028 1.00 88.44 81 ALA A N 1
ATOM 597 C CA . ALA A 1 81 ? 8.556 3.539 -0.793 1.00 88.44 81 ALA A CA 1
ATOM 598 C C . ALA A 1 81 ? 8.587 4.503 0.408 1.00 88.44 81 ALA A C 1
ATOM 600 O O . ALA A 1 81 ? 8.076 4.180 1.480 1.00 88.44 81 ALA A O 1
ATOM 601 N N . GLY A 1 82 ? 9.132 5.710 0.225 1.00 92.00 82 GLY A N 1
ATOM 602 C CA . GLY A 1 82 ? 9.145 6.747 1.259 1.00 92.00 82 GLY A CA 1
ATOM 603 C C . GLY A 1 82 ? 7.745 7.233 1.648 1.00 92.00 82 GLY A C 1
ATOM 604 O O . GLY A 1 82 ? 7.457 7.377 2.836 1.00 92.00 82 GLY A O 1
ATOM 605 N N . ALA A 1 83 ? 6.862 7.444 0.669 1.00 90.44 83 ALA A N 1
ATOM 606 C CA . ALA A 1 83 ? 5.476 7.840 0.914 1.00 90.44 83 ALA A CA 1
ATOM 607 C C . ALA A 1 83 ? 4.711 6.773 1.717 1.00 90.44 83 ALA A C 1
ATOM 609 O O . ALA A 1 83 ? 4.049 7.105 2.699 1.00 90.44 83 ALA A O 1
ATOM 610 N N . MET A 1 84 ? 4.871 5.493 1.366 1.00 88.81 84 MET A N 1
ATOM 611 C CA . MET A 1 84 ? 4.253 4.384 2.101 1.00 88.81 84 MET A CA 1
ATOM 612 C C . MET A 1 84 ? 4.775 4.276 3.537 1.00 88.81 84 MET A C 1
ATOM 614 O O . MET A 1 84 ? 3.986 4.133 4.468 1.00 88.81 84 MET A O 1
ATOM 618 N N . LEU A 1 85 ? 6.086 4.431 3.757 1.00 90.25 85 LEU A N 1
ATOM 619 C CA . LEU A 1 85 ? 6.651 4.464 5.112 1.00 90.25 85 LEU A CA 1
ATOM 620 C C . LEU A 1 85 ? 6.099 5.623 5.951 1.00 90.25 85 LEU A C 1
ATOM 622 O O . LEU A 1 85 ? 5.846 5.448 7.144 1.00 90.25 85 LEU A O 1
ATOM 626 N N . PHE A 1 86 ? 5.891 6.795 5.343 1.00 91.19 86 PHE A N 1
ATOM 627 C CA . PHE A 1 86 ? 5.284 7.936 6.024 1.00 91.19 86 PHE A CA 1
ATOM 628 C C . PHE A 1 86 ? 3.848 7.635 6.470 1.00 91.19 86 PHE A C 1
ATOM 630 O O . PHE A 1 86 ? 3.531 7.882 7.634 1.00 91.19 86 PHE A O 1
ATOM 637 N N . ILE A 1 87 ? 3.012 7.064 5.592 1.00 86.38 87 ILE A N 1
ATOM 638 C CA . ILE A 1 87 ? 1.627 6.670 5.913 1.00 86.38 87 ILE A CA 1
ATOM 639 C C . ILE A 1 87 ? 1.615 5.625 7.033 1.00 86.38 87 ILE A C 1
ATOM 641 O O . ILE A 1 87 ? 0.895 5.782 8.018 1.00 86.38 87 ILE A O 1
ATOM 645 N N . ILE A 1 88 ? 2.470 4.600 6.943 1.00 85.25 88 ILE A N 1
ATOM 646 C CA . ILE A 1 88 ? 2.575 3.566 7.981 1.00 85.25 88 ILE A CA 1
ATOM 647 C C . ILE A 1 88 ? 2.886 4.190 9.342 1.00 85.25 88 ILE A C 1
ATOM 649 O O . ILE A 1 88 ? 2.222 3.896 10.335 1.00 85.25 88 ILE A O 1
ATOM 653 N N . TYR A 1 89 ? 3.883 5.073 9.391 1.00 85.94 89 TYR A N 1
ATOM 654 C CA . TYR A 1 89 ? 4.313 5.696 10.636 1.00 85.94 89 TYR A CA 1
ATOM 655 C C . TYR A 1 89 ? 3.285 6.679 11.205 1.00 85.94 89 TYR A C 1
ATOM 657 O O . TYR A 1 89 ? 3.104 6.743 12.421 1.00 85.94 89 TYR A O 1
ATOM 665 N N . LYS A 1 90 ? 2.649 7.485 10.350 1.00 84.75 90 LYS A N 1
ATOM 666 C CA . LYS A 1 90 ? 1.755 8.563 10.788 1.00 84.75 90 LYS A CA 1
ATOM 667 C C . LYS A 1 90 ? 0.327 8.126 11.044 1.00 84.75 90 LYS A C 1
ATOM 669 O O . LYS A 1 90 ? -0.322 8.758 11.872 1.00 84.75 90 LYS A O 1
ATOM 674 N N . GLU A 1 91 ? -0.144 7.104 10.348 1.00 81.19 91 GLU A N 1
ATOM 675 C CA . GLU A 1 91 ? -1.552 6.718 10.359 1.00 81.19 91 GLU A CA 1
ATOM 676 C C . GLU A 1 91 ? -1.709 5.288 10.873 1.00 81.19 91 GLU A C 1
ATOM 678 O O . GLU A 1 91 ? -2.308 5.089 11.927 1.00 81.19 91 GLU A O 1
ATOM 683 N N . LEU A 1 92 ? -1.102 4.299 10.206 1.00 80.44 92 LEU A N 1
ATOM 684 C CA . LEU A 1 92 ? -1.364 2.884 10.509 1.00 80.44 92 LEU A CA 1
ATOM 685 C C . LEU A 1 92 ? -0.879 2.453 11.900 1.00 80.44 92 LEU A C 1
ATOM 687 O O . LEU A 1 92 ? -1.616 1.770 12.607 1.00 80.44 92 LEU A O 1
ATOM 691 N N . ILE A 1 93 ? 0.337 2.838 12.309 1.00 83.69 93 ILE A N 1
ATOM 692 C CA . ILE A 1 93 ? 0.868 2.477 13.634 1.00 83.69 93 ILE A CA 1
ATOM 693 C C . ILE A 1 93 ? 0.057 3.148 14.759 1.00 83.69 93 ILE A C 1
ATOM 695 O O . ILE A 1 93 ? -0.357 2.431 15.672 1.00 83.69 93 ILE A O 1
ATOM 699 N N . PRO A 1 94 ? -0.204 4.471 14.742 1.00 82.75 94 PRO A N 1
ATOM 700 C CA . PRO A 1 94 ? -1.039 5.108 15.760 1.00 82.75 94 PRO A CA 1
ATOM 701 C C . PRO A 1 94 ? -2.445 4.514 15.843 1.00 82.75 94 PRO A C 1
ATOM 703 O O . PRO A 1 94 ? -2.904 4.213 16.942 1.00 82.75 94 PRO A O 1
ATOM 706 N N . GLU A 1 95 ? -3.091 4.278 14.699 1.00 80.31 95 GLU A N 1
ATOM 707 C CA . GLU A 1 95 ? -4.434 3.693 14.644 1.00 80.31 95 GLU A CA 1
ATOM 708 C C . GLU A 1 95 ? -4.446 2.281 15.243 1.00 80.31 95 GLU A C 1
ATOM 710 O O . GLU A 1 95 ? -5.285 1.961 16.081 1.00 80.31 95 GLU A O 1
ATOM 715 N N . SER A 1 96 ? -3.456 1.441 14.909 1.00 76.69 96 SER A N 1
ATOM 716 C CA . SER A 1 96 ? -3.388 0.076 15.441 1.00 76.69 96 SER A CA 1
ATOM 717 C C . SER A 1 96 ? -3.129 0.019 16.952 1.00 76.69 96 SER A C 1
ATOM 719 O O . SER A 1 96 ? -3.341 -1.025 17.570 1.00 76.69 96 SER A O 1
ATOM 721 N N . HIS A 1 97 ? -2.604 1.094 17.546 1.00 78.06 97 HIS A N 1
ATOM 722 C CA . HIS A 1 97 ? -2.299 1.194 18.977 1.00 78.06 97 HIS A CA 1
ATOM 723 C C . HIS A 1 97 ? -3.383 1.947 19.768 1.00 78.06 97 HIS A C 1
ATOM 725 O O . HIS A 1 97 ? -3.410 1.844 20.993 1.00 78.06 97 HIS A O 1
ATOM 731 N N . GLY A 1 98 ? -4.305 2.644 19.093 1.00 73.12 98 GLY A N 1
ATOM 732 C CA . GLY A 1 98 ? -5.349 3.464 19.719 1.00 73.12 98 GLY A CA 1
ATOM 733 C C . GLY A 1 98 ? -6.348 2.697 20.596 1.00 73.12 98 GLY A C 1
ATOM 734 O O . GLY A 1 98 ? -6.874 3.266 21.549 1.00 73.12 98 GLY A O 1
ATOM 735 N N . ASP A 1 99 ? -6.548 1.399 20.345 1.00 69.50 99 ASP A N 1
ATOM 736 C CA . ASP A 1 99 ? -7.553 0.564 21.028 1.00 69.50 99 ASP A CA 1
ATOM 737 C C . ASP A 1 99 ? -7.019 -0.214 22.254 1.00 69.50 99 ASP A C 1
ATOM 739 O O . ASP A 1 99 ? -7.675 -1.123 22.763 1.00 69.50 99 ASP A O 1
ATOM 743 N N . GLY A 1 100 ? -5.811 0.095 22.747 1.00 72.69 100 GLY A N 1
ATOM 744 C CA . GLY A 1 100 ? -5.230 -0.549 23.942 1.00 72.69 100 GLY A CA 1
ATOM 745 C C . GLY A 1 100 ? -4.693 -1.974 23.721 1.00 72.69 100 GLY A C 1
ATOM 746 O O . GLY A 1 100 ? -4.176 -2.602 24.647 1.00 72.69 100 GLY A O 1
ATOM 747 N N . ASN A 1 101 ? -4.739 -2.473 22.482 1.00 77.50 101 ASN A N 1
ATOM 748 C CA . ASN A 1 101 ? -4.230 -3.786 22.062 1.00 77.50 101 ASN A CA 1
ATOM 749 C C . ASN A 1 101 ? -2.797 -3.7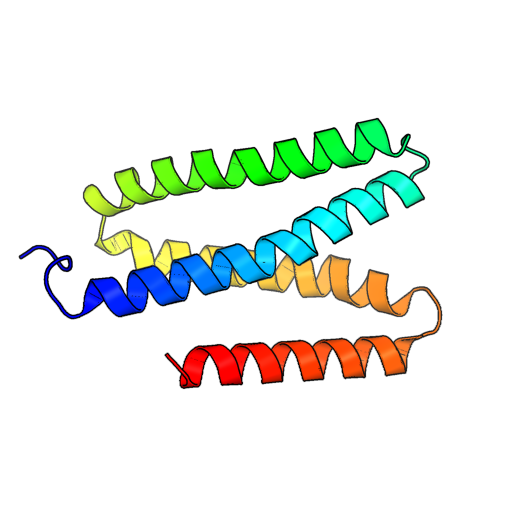37 21.491 1.00 77.50 101 ASN A C 1
ATOM 751 O O . ASN A 1 101 ? -2.392 -4.576 20.685 1.00 77.50 101 ASN A O 1
ATOM 755 N N . GLU A 1 102 ? -2.002 -2.775 21.953 1.00 81.44 102 GLU A N 1
ATOM 756 C CA . GLU A 1 102 ? -0.681 -2.389 21.437 1.00 81.44 102 GLU A CA 1
ATOM 757 C C . GLU A 1 102 ? 0.270 -3.570 21.175 1.00 81.44 102 GLU A C 1
ATOM 759 O O . GLU A 1 102 ? 0.896 -3.679 20.117 1.00 81.44 102 GLU A O 1
ATOM 764 N N . ARG A 1 103 ? 0.333 -4.523 22.115 1.00 83.12 103 ARG A N 1
ATOM 765 C CA . ARG A 1 103 ? 1.204 -5.705 21.999 1.00 83.12 103 ARG A CA 1
ATOM 766 C C . ARG A 1 103 ? 0.778 -6.631 20.862 1.00 83.12 103 ARG A C 1
ATOM 768 O O . ARG A 1 103 ? 1.632 -7.133 20.139 1.00 83.12 103 ARG A O 1
ATOM 775 N N . ILE A 1 104 ? -0.526 -6.857 20.702 1.00 85.69 104 ILE A N 1
ATOM 776 C CA . ILE A 1 104 ? -1.068 -7.735 19.656 1.00 85.69 104 ILE A CA 1
ATOM 777 C C . ILE A 1 104 ? -0.853 -7.094 18.284 1.00 85.69 104 ILE A C 1
ATOM 779 O O . ILE A 1 104 ? -0.389 -7.776 17.372 1.00 85.69 104 ILE A O 1
ATOM 783 N N . SER A 1 105 ? -1.089 -5.785 18.163 1.00 84.81 105 SER A N 1
ATOM 784 C CA . SER A 1 105 ? -0.821 -5.028 16.936 1.00 84.81 105 SER A CA 1
ATOM 785 C C . SER A 1 105 ? 0.660 -5.068 16.548 1.00 84.81 105 SER A C 1
ATOM 787 O O . SER A 1 105 ? 0.987 -5.307 15.387 1.00 84.81 105 SER A O 1
ATOM 789 N N . THR A 1 106 ? 1.569 -4.942 17.522 1.00 86.94 106 THR A N 1
ATOM 790 C CA . THR A 1 106 ? 3.018 -5.058 17.282 1.00 86.94 106 THR A CA 1
ATOM 791 C C . THR A 1 106 ? 3.406 -6.461 16.802 1.00 86.94 106 THR A C 1
ATOM 793 O O . THR A 1 106 ? 4.153 -6.596 15.832 1.00 86.94 106 THR A O 1
ATOM 796 N N .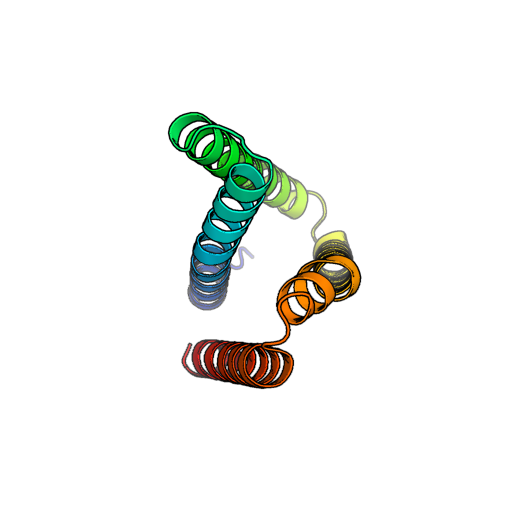 TYR A 1 107 ? 2.890 -7.523 17.433 1.00 89.75 107 TYR A N 1
ATOM 797 C CA . TYR A 1 107 ? 3.166 -8.895 16.992 1.00 89.75 107 TYR A CA 1
ATOM 798 C C . TYR A 1 107 ? 2.607 -9.178 15.594 1.00 89.75 107 TYR A C 1
ATOM 800 O O . TYR A 1 107 ? 3.305 -9.783 14.783 1.00 89.75 107 TYR A O 1
ATOM 808 N N . ALA A 1 108 ? 1.394 -8.710 15.284 1.00 87.56 108 ALA A N 1
ATOM 809 C CA . ALA A 1 108 ? 0.802 -8.847 13.955 1.00 87.56 108 ALA A CA 1
ATOM 810 C C . ALA A 1 108 ? 1.624 -8.112 12.884 1.00 87.56 108 ALA A C 1
ATOM 812 O O . ALA A 1 108 ? 1.868 -8.669 11.815 1.00 87.56 108 ALA A O 1
ATOM 813 N N . PHE A 1 109 ? 2.120 -6.910 13.194 1.00 86.62 109 PHE A N 1
ATOM 814 C CA . PHE A 1 109 ? 3.002 -6.147 12.310 1.00 86.62 109 PHE A CA 1
ATOM 815 C C . PHE A 1 109 ? 4.316 -6.889 12.023 1.00 86.62 109 PHE A C 1
ATOM 817 O O . PHE A 1 109 ? 4.696 -7.048 10.864 1.00 86.62 109 PHE A O 1
ATOM 824 N N . ILE A 1 110 ? 4.981 -7.414 13.061 1.00 90.31 110 ILE A N 1
ATOM 825 C CA . ILE A 1 110 ? 6.227 -8.186 12.909 1.00 90.31 110 ILE A CA 1
ATOM 826 C C . ILE A 1 110 ? 5.988 -9.460 12.090 1.00 90.31 110 ILE A C 1
ATOM 828 O O . ILE A 1 110 ? 6.759 -9.752 11.178 1.00 90.31 110 ILE A O 1
ATOM 832 N N . ILE A 1 111 ? 4.919 -10.210 12.381 1.00 91.44 111 ILE A N 1
ATOM 833 C CA . ILE A 1 111 ? 4.564 -11.422 11.629 1.00 91.44 111 ILE A CA 1
ATOM 834 C C . ILE A 1 111 ? 4.281 -11.081 10.163 1.00 91.44 111 ILE A C 1
ATOM 836 O O . ILE A 1 111 ? 4.754 -11.794 9.283 1.00 91.44 111 ILE A O 1
ATOM 840 N N . GLY A 1 112 ? 3.569 -9.984 9.891 1.00 87.19 112 GLY A N 1
ATOM 841 C CA . GLY A 1 112 ? 3.306 -9.507 8.533 1.00 87.19 112 GLY A CA 1
ATOM 842 C C . GLY A 1 112 ? 4.589 -9.185 7.762 1.00 87.19 112 GLY A C 1
ATOM 843 O O . GLY A 1 112 ? 4.744 -9.632 6.627 1.00 87.19 112 GLY A O 1
ATOM 844 N N . ILE A 1 113 ? 5.546 -8.493 8.394 1.00 87.31 113 ILE A N 1
ATOM 845 C CA . ILE A 1 113 ? 6.865 -8.226 7.796 1.00 87.31 113 ILE A CA 1
ATOM 846 C C . ILE A 1 113 ? 7.595 -9.534 7.486 1.00 87.31 113 ILE A C 1
ATOM 848 O O . ILE A 1 113 ? 8.066 -9.723 6.367 1.00 87.31 113 ILE A O 1
ATOM 852 N N . LEU A 1 114 ? 7.684 -10.448 8.456 1.00 90.38 114 LEU A N 1
ATOM 853 C CA . LEU A 1 114 ? 8.385 -11.721 8.276 1.00 90.38 114 LEU A CA 1
ATOM 854 C C . LEU A 1 114 ? 7.739 -12.576 7.183 1.00 90.38 114 LEU A C 1
ATOM 856 O O . LEU A 1 114 ? 8.447 -13.171 6.376 1.00 90.38 114 LEU A O 1
ATOM 860 N N . PHE A 1 115 ? 6.408 -12.608 7.124 1.00 85.88 115 PHE A N 1
ATOM 861 C CA . PHE A 1 115 ? 5.666 -13.296 6.074 1.00 85.88 115 PHE A CA 1
ATOM 862 C C . PHE A 1 115 ? 5.966 -12.709 4.691 1.00 85.88 115 PHE A C 1
ATOM 864 O O . PHE A 1 115 ? 6.187 -13.459 3.744 1.00 85.88 115 PHE A O 1
ATOM 871 N N . MET A 1 116 ? 6.043 -11.380 4.580 1.00 82.00 116 MET A N 1
ATOM 872 C CA . MET A 1 116 ? 6.362 -10.724 3.315 1.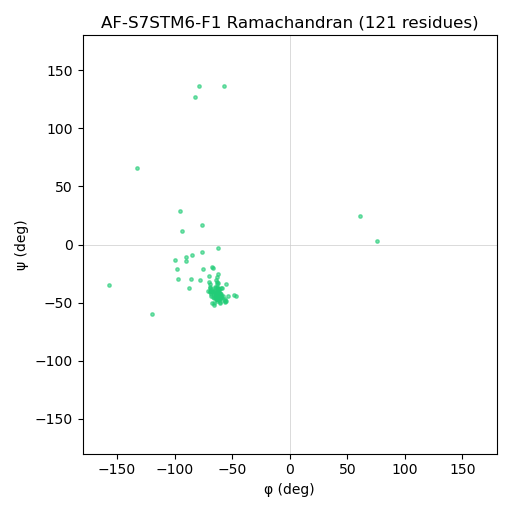00 82.00 116 MET A CA 1
ATOM 873 C C . MET A 1 116 ? 7.813 -10.958 2.872 1.00 82.00 116 MET A C 1
ATOM 875 O O . MET A 1 116 ? 8.072 -11.171 1.688 1.00 82.00 116 MET A O 1
ATOM 879 N N . ILE A 1 117 ? 8.761 -10.988 3.814 1.00 87.12 117 ILE A N 1
ATOM 880 C CA . ILE A 1 117 ? 10.151 -11.379 3.532 1.00 87.12 117 ILE A CA 1
ATOM 881 C C . ILE A 1 117 ? 10.198 -12.830 3.045 1.00 87.12 117 ILE A C 1
ATOM 883 O O . ILE A 1 117 ? 10.805 -13.099 2.015 1.00 87.12 117 ILE A O 1
ATOM 887 N N . LEU A 1 118 ? 9.513 -13.755 3.726 1.00 86.69 118 LEU A N 1
ATOM 888 C CA . LEU A 1 118 ? 9.455 -15.162 3.316 1.00 86.69 118 LEU A CA 1
ATOM 889 C C . LEU A 1 118 ? 8.855 -15.336 1.919 1.00 86.69 118 LEU A C 1
ATOM 891 O O . LEU A 1 118 ? 9.380 -16.122 1.135 1.00 86.69 118 LEU A O 1
ATOM 895 N N . LEU A 1 119 ? 7.784 -14.606 1.599 1.00 78.56 119 LEU A N 1
ATOM 896 C CA . LEU A 1 119 ? 7.225 -14.581 0.249 1.00 78.56 119 LEU A CA 1
ATOM 897 C C . LEU A 1 119 ? 8.257 -14.082 -0.761 1.00 78.56 119 LEU A C 1
ATOM 899 O O . LEU A 1 119 ? 8.438 -14.718 -1.788 1.00 78.56 119 LEU A O 1
ATOM 903 N N . THR A 1 120 ? 8.962 -12.994 -0.459 1.00 75.88 120 THR A N 1
ATOM 904 C CA . THR A 1 120 ? 9.960 -12.417 -1.372 1.00 75.88 120 THR A CA 1
ATOM 905 C C . THR A 1 120 ? 11.143 -13.355 -1.611 1.00 75.88 120 THR A C 1
ATOM 907 O O . THR A 1 120 ? 11.624 -13.432 -2.728 1.00 75.88 120 THR A O 1
ATOM 910 N N . GLU A 1 121 ? 11.595 -14.086 -0.591 1.00 76.88 121 GLU A N 1
ATOM 911 C CA . GLU A 1 121 ? 12.690 -15.064 -0.704 1.00 76.88 121 GLU A CA 1
ATOM 912 C C . GLU A 1 121 ? 12.267 -16.374 -1.395 1.00 76.88 121 GLU A C 1
ATOM 914 O O . GLU A 1 121 ? 13.112 -17.128 -1.874 1.00 76.88 121 GLU A O 1
ATOM 919 N N . SER A 1 122 ? 10.968 -16.687 -1.417 1.00 73.06 122 SER A N 1
ATOM 920 C CA . SER A 1 122 ? 10.447 -17.933 -2.002 1.00 73.06 122 SER A CA 1
ATOM 921 C C . SER A 1 122 ? 10.219 -17.861 -3.518 1.00 73.06 122 SER A C 1
ATOM 923 O O . SER A 1 122 ? 9.917 -18.893 -4.122 1.00 73.06 122 SER A O 1
ATOM 925 N N . PHE A 1 123 ? 10.331 -16.677 -4.125 1.00 55.56 123 PHE A N 1
ATOM 926 C CA . PHE A 1 123 ? 10.115 -16.416 -5.552 1.00 55.56 123 PHE A CA 1
ATOM 927 C C . PHE A 1 123 ? 11.321 -15.696 -6.164 1.00 55.56 123 PHE A C 1
ATOM 929 O O . PHE A 1 123 ? 11.512 -15.853 -7.390 1.00 55.56 123 PHE A O 1
#

Solvent-accessible surface area (backbone atoms only — not comparable to full-atom values): 6802 Å² total; per-residue (Å²): 138,74,65,72,80,75,71,42,52,58,56,50,50,50,51,51,50,53,52,56,61,52,48,54,58,48,36,49,50,50,21,50,52,35,37,72,72,70,38,57,66,69,60,18,48,52,50,25,50,53,57,55,51,49,53,55,56,51,47,54,51,49,55,55,48,45,74,77,38,63,87,49,46,66,59,51,51,54,50,51,54,50,53,51,52,48,47,40,64,71,45,52,52,54,59,50,39,69,80,75,46,42,69,60,42,50,51,52,52,52,51,52,52,53,51,52,50,52,54,62,74,74,108

Mean predicted aligned error: 8.42 Å

Sequence (123 aa):
MSYASDGASQIGNLIALAIGLQNAPEGFLVALFLVNQQIGRFKAFVIATLTGAVEIVTSLLGFYLTSLFRGLVPYGLAFAAGAMLFIIYKELIPESHGDGNERISTYAFIIGILFMILLTESF

pLDDT: mean 81.67, std 11.55, range [37.12, 94.38]

Foldseek 3Di:
DDPPDPPVVVVVVLVVVLVVVVLVVVLVVQLVVCVVVVDDNVVSNVVSVVVVVVVVVVVVVVVVVCVVCVPCVVVVVVVVVVVVVCCCVPPVLCVLPVVVCNVVSVVVVVVVVVVSVVSVVVD

Radius of gyration: 17.22 Å; Cα contacts (8 Å, |Δi|>4): 35; chains: 1; bounding box: 40×26×50 Å

Secondary structure (DSSP, 8-state):
--TTTTTHHHHHHHHHHHHHHHHHHHHHHHHHHHHHTT--HHHHHHHHHHHHHHHHHHHHHHHHHHHH-GGGHHHHHHHHHHHHHHHIIIIIHHHHHTTS-HHHHHHHHHHHHHHHHHHHHT-